Protein AF-K9X4C0-F1 (afdb_monomer_lite)

Sequence (116 aa):
MLMDLFEAIETQNLDRIAELLSRKADPNSLRSESPGWTPLHEAIEQLEDGGAIETLVLLLRHGAAVDTWDANHDSTPLLMALFREQKEAVRLLLALASGYLLKNSLNLVSDIIFIM

Foldseek 3Di:
DPQALLNCLLVLPLVVNLVCLVVVRPQQDADPVWGQCGSLNSQLVCVVVVHDPVSLVSSLVSPHDQAGATPVSPDGSLRSCVVVVVVVSNVVSVVSVCVPVVPDDPPPVVVVVVPD

Radius of gyration: 14.17 Å; chains: 1; bounding box: 30×34×35 Å

Organism: NCBI:txid56107

pLDDT: mean 82.87, std 18.36, range [39.78, 97.62]

InterPro domains:
  IPR002110 Ankyrin repeat [PF12796] (5-95)
  IPR002110 Ankyrin 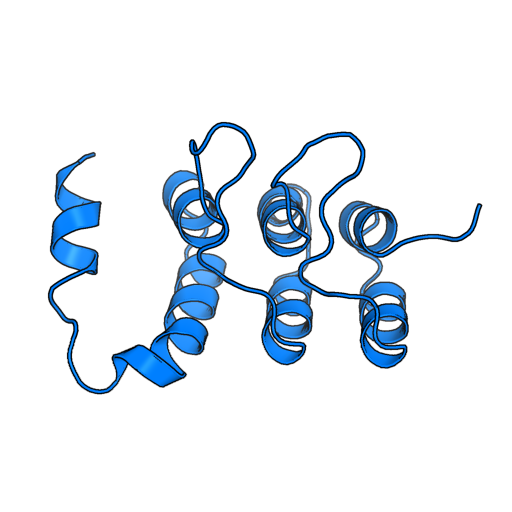repeat [PS50088] (35-71)
  IPR002110 Ankyrin repeat [SM00248] (35-68)
  IPR002110 Ankyrin repeat [SM00248] (73-108)
  IPR036770 Ankyrin repeat-containing domain superfamily [G3DSA:1.25.40.20] (2-108)
  IPR036770 Ankyrin repeat-containing domain superfamily [SSF48403] (5-96)

Structure (mmCIF, N/CA/C/O backbone):
data_AF-K9X4C0-F1
#
_entry.id   AF-K9X4C0-F1
#
loop_
_atom_site.group_PDB
_atom_site.id
_atom_site.type_symbol
_atom_site.label_atom_id
_atom_site.label_alt_id
_atom_site.label_comp_id
_atom_site.label_asym_id
_atom_site.label_entity_id
_atom_site.label_seq_id
_atom_site.pdbx_PDB_ins_code
_atom_site.Cartn_x
_atom_site.Cartn_y
_atom_site.Cartn_z
_atom_site.occupancy
_atom_site.B_iso_or_equiv
_atom_site.auth_seq_id
_atom_site.auth_comp_id
_atom_site.auth_asym_id
_atom_site.auth_atom_id
_atom_site.pdbx_PDB_model_num
ATOM 1 N N . MET A 1 1 ? 8.084 15.142 -15.754 1.00 51.06 1 MET A N 1
ATOM 2 C CA . MET A 1 1 ? 8.018 13.700 -15.446 1.00 51.06 1 MET A CA 1
ATOM 3 C C . MET A 1 1 ? 6.549 13.342 -15.316 1.00 51.06 1 MET A C 1
ATOM 5 O O . MET A 1 1 ? 5.801 14.185 -14.835 1.00 51.06 1 MET A O 1
ATOM 9 N N . LEU A 1 2 ? 6.104 12.198 -15.836 1.00 67.31 2 LEU A N 1
ATOM 10 C CA . LEU A 1 2 ? 4.749 11.709 -15.569 1.00 67.31 2 LEU A CA 1
ATOM 11 C C . LEU A 1 2 ? 4.770 11.069 -14.184 1.00 67.31 2 LEU A C 1
ATOM 13 O O . LEU A 1 2 ? 5.520 10.122 -13.991 1.00 67.31 2 LEU A O 1
ATOM 17 N N . MET A 1 3 ? 3.969 11.607 -13.270 1.00 79.81 3 MET A N 1
ATOM 18 C CA . MET A 1 3 ? 3.856 11.108 -11.905 1.00 79.81 3 MET A CA 1
ATOM 19 C C . MET A 1 3 ? 3.160 9.753 -11.897 1.00 79.81 3 MET A C 1
ATOM 21 O O . MET A 1 3 ? 2.010 9.652 -12.362 1.00 79.81 3 MET A O 1
ATOM 25 N N . ASP A 1 4 ? 3.887 8.740 -11.432 1.00 91.56 4 ASP A N 1
ATOM 26 C CA . ASP A 1 4 ? 3.417 7.364 -11.322 1.00 91.56 4 ASP A CA 1
ATOM 27 C C . ASP A 1 4 ? 2.705 7.108 -9.984 1.00 91.56 4 ASP A C 1
ATOM 29 O O . ASP A 1 4 ? 2.473 8.025 -9.191 1.00 91.56 4 ASP A O 1
ATOM 33 N N . LEU A 1 5 ? 2.263 5.866 -9.774 1.00 94.56 5 LEU A N 1
ATOM 34 C CA . LEU A 1 5 ? 1.494 5.504 -8.588 1.00 94.56 5 LEU A CA 1
ATOM 35 C C . LEU A 1 5 ? 2.330 5.595 -7.302 1.00 94.56 5 LEU A C 1
ATOM 37 O O . LEU A 1 5 ? 1.775 5.980 -6.278 1.00 94.56 5 LEU A O 1
ATOM 41 N N . PHE A 1 6 ? 3.633 5.301 -7.351 1.00 95.19 6 PHE A N 1
ATOM 42 C CA . PHE A 1 6 ? 4.512 5.409 -6.185 1.00 95.19 6 PHE A CA 1
ATOM 43 C C . PHE A 1 6 ? 4.753 6.873 -5.823 1.00 95.19 6 PHE A C 1
ATOM 45 O O . PHE A 1 6 ? 4.509 7.250 -4.681 1.00 95.19 6 PHE A O 1
ATOM 52 N N . GLU A 1 7 ? 5.096 7.722 -6.798 1.00 94.56 7 GLU A N 1
ATOM 53 C CA . GLU A 1 7 ? 5.270 9.164 -6.562 1.00 94.56 7 GLU A CA 1
ATOM 54 C C . GLU A 1 7 ? 3.970 9.794 -6.025 1.00 94.56 7 GLU A C 1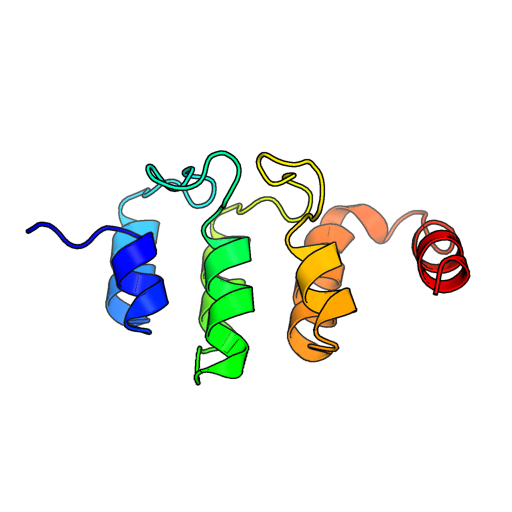
ATOM 56 O O . GLU A 1 7 ? 3.996 10.679 -5.168 1.00 94.56 7 GLU A O 1
ATOM 61 N N . ALA A 1 8 ? 2.802 9.312 -6.468 1.00 96.06 8 ALA A N 1
ATOM 62 C CA . ALA A 1 8 ? 1.512 9.755 -5.939 1.00 96.06 8 ALA A CA 1
ATOM 63 C C . ALA A 1 8 ? 1.252 9.363 -4.485 1.00 96.06 8 ALA A C 1
ATOM 65 O O . ALA A 1 8 ? 0.638 10.148 -3.761 1.00 96.06 8 ALA A O 1
ATOM 66 N N . ILE A 1 9 ? 1.733 8.199 -4.054 1.00 96.62 9 ILE A N 1
ATOM 67 C CA . ILE A 1 9 ? 1.635 7.749 -2.664 1.00 96.62 9 ILE A CA 1
ATOM 68 C C . ILE A 1 9 ? 2.632 8.510 -1.783 1.00 96.62 9 ILE A C 1
ATOM 70 O O . ILE A 1 9 ? 2.221 9.054 -0.762 1.00 96.62 9 ILE A O 1
ATOM 74 N N . GLU A 1 10 ? 3.891 8.634 -2.212 1.00 94.50 10 GLU A N 1
ATOM 75 C CA . GLU A 1 10 ? 4.952 9.370 -1.500 1.00 94.50 10 GLU A CA 1
ATOM 76 C C . GLU A 1 10 ? 4.582 10.844 -1.271 1.00 94.50 10 GLU A C 1
ATOM 78 O O . GLU A 1 10 ? 4.833 11.415 -0.214 1.00 94.50 10 GLU A O 1
ATOM 83 N N . THR A 1 11 ? 3.929 11.472 -2.251 1.00 94.69 11 THR A N 1
ATOM 84 C CA . THR A 1 11 ? 3.457 12.866 -2.150 1.00 94.69 11 THR A CA 1
ATOM 85 C C . THR A 1 11 ? 2.061 12.999 -1.535 1.00 94.69 11 THR A C 1
ATOM 87 O O . THR A 1 11 ? 1.519 14.105 -1.489 1.00 94.69 11 THR A O 1
ATOM 90 N N . GLN A 1 12 ? 1.466 11.891 -1.075 1.00 94.94 12 GLN A N 1
ATOM 91 C CA . GLN A 1 12 ? 0.161 11.831 -0.403 1.00 94.94 12 GLN A CA 1
ATOM 92 C C . GLN A 1 12 ? -0.986 12.436 -1.233 1.00 94.94 12 GLN A C 1
ATOM 94 O O . GLN A 1 12 ? -1.978 12.951 -0.710 1.00 94.94 12 GLN A O 1
ATOM 99 N N . ASN A 1 13 ? -0.870 12.376 -2.559 1.00 95.69 13 ASN A N 1
ATOM 100 C CA . ASN A 1 13 ? -1.816 12.994 -3.475 1.00 95.69 13 ASN A CA 1
ATOM 101 C C . ASN A 1 13 ? -2.990 12.049 -3.765 1.00 95.69 13 ASN A C 1
ATOM 103 O O . ASN A 1 13 ? -3.023 11.365 -4.790 1.00 95.69 13 ASN A O 1
ATOM 107 N N . LEU A 1 14 ? -3.969 12.022 -2.857 1.00 95.94 14 LEU A N 1
ATOM 108 C CA . LEU A 1 14 ? -5.112 11.105 -2.921 1.00 95.94 14 LEU A CA 1
ATOM 109 C C . LEU A 1 14 ? -5.907 11.211 -4.233 1.00 95.94 14 LEU A C 1
ATOM 111 O O . LEU A 1 14 ? -6.296 10.188 -4.801 1.00 95.94 14 LEU A O 1
ATOM 115 N N . ASP A 1 15 ? -6.093 12.427 -4.753 1.00 96.25 15 ASP A N 1
ATOM 116 C CA . ASP A 1 15 ? -6.785 12.660 -6.026 1.00 96.25 15 ASP A CA 1
ATOM 117 C C . ASP A 1 15 ? -6.023 12.026 -7.192 1.00 96.25 15 ASP A C 1
ATOM 119 O O . ASP A 1 15 ? -6.614 11.372 -8.056 1.00 96.25 15 ASP A O 1
ATOM 123 N N . ARG A 1 16 ? -4.692 12.163 -7.200 1.00 96.75 16 ARG A N 1
ATOM 124 C CA . ARG A 1 16 ? -3.843 11.563 -8.229 1.00 96.75 16 ARG A CA 1
ATOM 125 C C . ARG A 1 16 ? -3.798 10.042 -8.120 1.00 96.75 16 ARG A C 1
ATOM 127 O O . ARG A 1 16 ? -3.851 9.375 -9.152 1.00 96.75 16 ARG A O 1
ATOM 134 N N . ILE A 1 17 ? -3.750 9.495 -6.905 1.00 97.62 17 ILE A N 1
ATOM 135 C CA . ILE A 1 17 ? -3.835 8.048 -6.657 1.00 97.62 17 ILE A CA 1
ATOM 136 C C . ILE A 1 17 ? -5.153 7.508 -7.228 1.00 97.62 17 ILE A C 1
ATOM 138 O O . ILE A 1 17 ? -5.145 6.572 -8.030 1.00 97.62 17 ILE A O 1
ATOM 142 N N . ALA A 1 18 ? -6.282 8.136 -6.885 1.00 97.31 18 ALA A N 1
ATOM 143 C CA . ALA A 1 18 ? -7.597 7.749 -7.386 1.00 97.31 18 ALA A CA 1
ATOM 144 C C . ALA A 1 18 ? -7.683 7.851 -8.919 1.00 97.31 18 ALA A C 1
ATOM 146 O O . ALA A 1 18 ? -8.192 6.939 -9.577 1.00 97.31 18 ALA A O 1
ATOM 147 N N . GLU A 1 19 ? -7.145 8.923 -9.507 1.00 97.44 19 GLU A N 1
ATOM 148 C CA . GLU A 1 19 ? -7.101 9.097 -10.958 1.00 97.44 19 GLU A CA 1
ATOM 149 C C . GLU A 1 19 ? -6.308 7.969 -11.635 1.00 97.44 19 GLU A C 1
ATOM 151 O O . GLU A 1 19 ? -6.804 7.344 -12.576 1.00 97.44 19 GLU A O 1
ATOM 156 N N . LEU A 1 20 ? -5.095 7.679 -11.160 1.00 97.31 20 LEU A N 1
ATOM 157 C CA . LEU A 1 20 ? -4.228 6.646 -11.729 1.00 97.31 20 LEU A CA 1
ATOM 158 C C . LEU A 1 20 ? -4.881 5.262 -11.652 1.00 97.31 20 LEU A C 1
ATOM 160 O O . LEU A 1 20 ? -4.956 4.558 -12.662 1.00 97.31 20 LEU A O 1
ATOM 164 N N . LEU A 1 21 ? -5.433 4.902 -10.494 1.00 97.12 21 LEU A N 1
ATOM 165 C CA . LEU A 1 21 ? -6.144 3.637 -10.302 1.00 97.12 21 LEU A CA 1
ATOM 166 C C . LEU A 1 21 ? -7.398 3.539 -11.188 1.00 97.12 21 LEU A C 1
ATOM 168 O O . LEU A 1 21 ? -7.664 2.488 -11.776 1.00 97.12 21 LEU A O 1
ATOM 172 N N . SER A 1 22 ? -8.134 4.641 -11.380 1.00 96.38 22 SER A N 1
ATOM 173 C CA . SER A 1 22 ? -9.282 4.688 -12.304 1.00 96.38 22 SER A CA 1
ATOM 174 C C . SER A 1 22 ? -8.879 4.461 -13.768 1.00 96.38 22 SER A C 1
ATOM 176 O O . SER A 1 22 ? -9.633 3.875 -14.547 1.00 96.38 22 SER A O 1
ATOM 178 N N . ARG A 1 23 ? -7.651 4.853 -14.132 1.00 96.06 23 ARG A N 1
ATOM 179 C CA . ARG A 1 23 ? -7.037 4.618 -15.447 1.00 96.06 23 ARG A CA 1
ATOM 180 C C . ARG A 1 23 ? -6.378 3.238 -15.560 1.00 96.06 23 ARG A C 1
ATOM 182 O O . ARG A 1 23 ? -5.660 2.999 -16.529 1.00 96.06 23 ARG A O 1
ATOM 189 N N . LYS A 1 24 ? -6.664 2.323 -14.626 1.00 94.44 24 LYS A N 1
ATOM 190 C CA . LYS A 1 24 ? -6.120 0.957 -14.565 1.00 94.44 24 LYS A CA 1
ATOM 191 C C . LYS A 1 24 ? -4.605 0.904 -14.350 1.00 94.44 24 LYS A C 1
ATOM 193 O O . LYS A 1 24 ? -3.962 -0.021 -14.843 1.00 94.44 24 LYS A O 1
ATOM 198 N N . ALA A 1 25 ? -4.036 1.873 -13.628 1.00 96.00 25 ALA A N 1
ATOM 199 C CA . ALA A 1 25 ? -2.724 1.656 -13.026 1.00 96.00 25 ALA A CA 1
ATOM 200 C C . ALA A 1 25 ? -2.776 0.371 -12.186 1.00 96.00 25 ALA A C 1
ATOM 202 O O . ALA A 1 25 ? -3.761 0.138 -11.482 1.00 96.00 25 ALA A O 1
ATOM 203 N N . ASP A 1 26 ? -1.753 -0.470 -12.313 1.00 95.75 26 ASP A N 1
ATOM 204 C CA . ASP A 1 26 ? -1.689 -1.741 -11.600 1.00 95.75 26 ASP A CA 1
ATOM 205 C C . ASP A 1 26 ? -1.423 -1.482 -10.107 1.00 95.75 26 ASP A C 1
ATOM 207 O O . ASP A 1 26 ? -0.344 -0.993 -9.767 1.00 95.75 26 ASP A O 1
ATOM 211 N N . PRO A 1 27 ? -2.362 -1.797 -9.195 1.00 95.56 27 PRO A N 1
ATOM 212 C CA . PRO A 1 27 ? -2.158 -1.598 -7.762 1.00 95.56 27 PRO A CA 1
ATOM 213 C C . PRO A 1 27 ? -1.155 -2.592 -7.155 1.00 95.56 27 PRO A C 1
ATOM 215 O O . PRO A 1 27 ? -0.847 -2.487 -5.971 1.00 95.56 27 PRO A O 1
ATOM 218 N N . ASN A 1 28 ? -0.656 -3.547 -7.945 1.00 94.12 28 ASN A N 1
ATOM 219 C CA . ASN A 1 28 ? 0.384 -4.505 -7.578 1.00 94.12 28 ASN A CA 1
ATOM 220 C C . ASN A 1 28 ? 1.711 -4.244 -8.310 1.00 94.12 28 ASN A C 1
ATOM 222 O O . ASN A 1 28 ? 2.600 -5.095 -8.280 1.00 94.12 28 ASN A O 1
ATOM 226 N N . SER A 1 29 ? 1.862 -3.085 -8.966 1.00 93.88 29 SER A N 1
ATOM 227 C CA . SER A 1 29 ? 3.092 -2.730 -9.677 1.00 93.88 29 SER A CA 1
ATOM 228 C C . SER A 1 29 ? 4.304 -2.769 -8.749 1.00 93.88 29 SER A C 1
ATOM 230 O O . SER A 1 29 ? 4.251 -2.229 -7.650 1.00 93.88 29 SER A O 1
ATOM 232 N N . LEU A 1 30 ? 5.419 -3.338 -9.195 1.00 91.31 30 LEU A N 1
ATOM 233 C CA . LEU A 1 30 ? 6.632 -3.382 -8.381 1.00 91.31 30 LEU A CA 1
ATOM 234 C C . LEU A 1 30 ? 7.429 -2.085 -8.520 1.00 91.31 30 LEU A C 1
ATOM 236 O O . LEU A 1 30 ? 7.560 -1.554 -9.626 1.00 91.31 30 LEU A O 1
ATOM 240 N N . ARG A 1 31 ? 7.985 -1.590 -7.412 1.00 88.19 31 ARG A N 1
ATOM 241 C CA . ARG A 1 31 ? 8.858 -0.412 -7.427 1.00 88.19 31 ARG A CA 1
ATOM 242 C C . ARG A 1 31 ? 10.144 -0.740 -8.185 1.00 88.19 31 ARG A C 1
ATOM 244 O O . ARG A 1 31 ? 10.823 -1.714 -7.872 1.00 88.19 31 ARG A O 1
ATOM 251 N N . SER A 1 32 ? 10.501 0.087 -9.166 1.00 82.00 32 SER A N 1
ATOM 252 C CA . SER A 1 32 ? 11.664 -0.160 -10.034 1.00 82.00 32 SER A CA 1
ATOM 253 C C . SER A 1 32 ? 12.982 -0.286 -9.261 1.00 82.00 32 SER A C 1
ATOM 255 O O . SER A 1 32 ? 13.821 -1.107 -9.612 1.00 82.00 32 SER A O 1
ATOM 257 N N . GLU A 1 33 ? 13.139 0.505 -8.197 1.00 82.94 33 GLU A N 1
ATOM 258 C CA . GLU A 1 33 ? 14.356 0.561 -7.372 1.00 82.94 33 GLU A CA 1
ATOM 259 C C . GLU A 1 33 ? 14.353 -0.447 -6.209 1.00 82.94 33 GLU A C 1
ATOM 261 O O . GLU A 1 33 ? 15.373 -0.638 -5.551 1.00 82.94 33 GLU A O 1
ATOM 266 N N . SER A 1 34 ? 13.213 -1.089 -5.928 1.00 83.50 34 SER A N 1
ATOM 267 C CA . SER A 1 34 ? 13.064 -2.048 -4.828 1.00 83.50 34 SER A CA 1
ATOM 268 C C . SER A 1 34 ? 12.153 -3.196 -5.270 1.00 83.50 34 SER A C 1
ATOM 270 O O . SER A 1 34 ? 10.924 -3.082 -5.180 1.00 83.50 34 SER A O 1
ATOM 272 N N . PRO A 1 35 ? 12.725 -4.294 -5.804 1.00 80.25 35 PRO A N 1
ATOM 273 C CA . PRO A 1 35 ? 11.930 -5.417 -6.282 1.00 80.25 35 PRO A CA 1
ATOM 274 C C . PRO A 1 35 ? 11.020 -5.959 -5.168 1.00 80.25 35 PRO A C 1
ATOM 276 O O . PRO A 1 35 ? 11.364 -5.931 -3.991 1.00 80.25 35 PRO A O 1
ATOM 279 N N . GLY A 1 36 ? 9.818 -6.412 -5.518 1.00 87.31 36 GLY A N 1
ATOM 280 C CA . GLY A 1 36 ? 8.838 -6.904 -4.539 1.00 87.31 36 GLY A CA 1
ATOM 281 C C . GLY A 1 36 ? 8.148 -5.819 -3.695 1.00 87.31 36 GLY A C 1
ATOM 282 O O . GLY A 1 36 ? 7.103 -6.094 -3.112 1.00 87.31 36 GLY A O 1
ATOM 283 N N . TRP A 1 37 ? 8.645 -4.576 -3.670 1.00 93.25 37 TRP A N 1
ATOM 284 C CA . TRP A 1 37 ? 7.948 -3.476 -3.002 1.00 93.25 37 TRP A CA 1
ATOM 285 C C . TRP A 1 37 ? 6.710 -3.073 -3.801 1.00 93.25 37 TRP A C 1
ATOM 287 O O . TRP A 1 37 ? 6.790 -2.803 -5.002 1.00 93.25 37 TRP A O 1
ATOM 297 N N . THR A 1 38 ? 5.560 -3.030 -3.134 1.00 95.06 38 THR A N 1
ATOM 298 C CA . THR A 1 38 ? 4.252 -2.791 -3.762 1.00 95.06 38 THR A CA 1
ATOM 299 C C . THR A 1 38 ? 3.683 -1.443 -3.323 1.00 95.06 38 THR A C 1
ATOM 301 O O . THR A 1 38 ? 4.121 -0.896 -2.309 1.00 95.06 38 THR A O 1
ATOM 304 N N . PRO A 1 39 ? 2.657 -0.914 -4.009 1.00 96.38 39 PRO A N 1
ATOM 305 C CA . PRO A 1 39 ? 1.966 0.294 -3.583 1.00 96.38 39 PRO A CA 1
ATOM 306 C C . PRO A 1 39 ? 1.380 0.178 -2.171 1.00 96.38 39 PRO A C 1
ATOM 308 O O . PRO A 1 39 ? 1.304 1.176 -1.467 1.00 96.38 39 PRO A O 1
ATOM 311 N N . LEU A 1 40 ? 0.988 -1.026 -1.726 1.00 95.75 40 LEU A N 1
ATOM 312 C CA . LEU A 1 40 ? 0.541 -1.229 -0.345 1.00 95.75 40 LEU A CA 1
ATOM 313 C C . LEU A 1 40 ? 1.683 -1.147 0.670 1.00 95.75 40 LEU A C 1
ATOM 315 O O . LEU A 1 40 ? 1.456 -0.589 1.738 1.00 95.75 40 LEU A O 1
ATOM 319 N N . HIS A 1 41 ? 2.880 -1.653 0.354 1.00 95.12 41 HIS A N 1
ATOM 320 C CA . HIS A 1 41 ? 4.051 -1.433 1.210 1.00 95.12 41 HIS A CA 1
ATOM 321 C C . HIS A 1 41 ? 4.335 0.064 1.346 1.00 95.12 41 HIS A C 1
ATOM 323 O O . HIS A 1 41 ? 4.428 0.571 2.459 1.00 95.12 41 HIS A O 1
ATOM 329 N N . GLU A 1 42 ? 4.362 0.782 0.220 1.00 95.94 42 GLU A N 1
ATOM 330 C CA . GLU A 1 42 ? 4.584 2.228 0.221 1.00 95.94 42 GLU A CA 1
ATOM 331 C C . GLU A 1 42 ? 3.506 2.966 1.022 1.00 95.94 42 GLU A C 1
ATOM 333 O O . GLU A 1 42 ? 3.812 3.792 1.869 1.00 95.94 42 GLU A O 1
ATOM 338 N N . ALA A 1 43 ? 2.230 2.638 0.825 1.00 96.81 43 ALA A N 1
ATOM 339 C CA . ALA A 1 43 ? 1.148 3.306 1.538 1.00 96.81 43 ALA A CA 1
ATOM 340 C C . ALA A 1 43 ? 1.223 3.107 3.059 1.00 96.81 43 ALA A C 1
ATOM 342 O O . ALA A 1 43 ? 0.881 4.028 3.791 1.00 96.81 43 ALA A O 1
ATOM 343 N N . ILE A 1 44 ? 1.661 1.931 3.523 1.00 96.38 44 ILE A N 1
ATOM 344 C CA . ILE A 1 44 ? 1.861 1.606 4.945 1.00 96.38 44 ILE A CA 1
ATOM 345 C C . ILE A 1 44 ? 3.079 2.339 5.511 1.00 96.38 44 ILE A C 1
ATOM 347 O O . ILE A 1 44 ? 3.004 2.862 6.623 1.00 96.38 44 ILE A O 1
ATOM 351 N N . GLU A 1 45 ? 4.169 2.417 4.743 1.00 94.88 45 GLU A N 1
ATOM 352 C CA . GLU A 1 45 ? 5.350 3.218 5.082 1.00 94.88 45 GLU A CA 1
ATOM 353 C C . GLU A 1 45 ? 4.949 4.681 5.323 1.00 94.88 45 GLU A C 1
ATOM 355 O O . GLU A 1 45 ? 5.219 5.242 6.382 1.00 94.88 45 GLU A O 1
ATOM 360 N N . GLN A 1 46 ? 4.188 5.261 4.391 1.00 96.06 46 GLN A N 1
ATOM 361 C CA . GLN A 1 46 ? 3.786 6.666 4.441 1.00 96.06 46 GLN A CA 1
ATOM 362 C C . GLN A 1 46 ? 2.810 7.002 5.583 1.00 96.06 46 GLN A C 1
ATOM 364 O O . GLN A 1 46 ? 2.642 8.181 5.891 1.00 96.06 46 GLN A O 1
ATOM 369 N N . LEU A 1 47 ? 2.160 6.027 6.239 1.00 95.75 47 LEU A N 1
ATOM 370 C CA . LEU A 1 47 ? 1.241 6.307 7.359 1.00 95.75 47 LEU A CA 1
ATOM 371 C C . LEU A 1 47 ? 1.943 6.968 8.556 1.00 95.75 47 LEU A C 1
ATOM 373 O O . LEU A 1 47 ? 1.300 7.705 9.305 1.00 95.75 47 LEU A O 1
ATOM 377 N N . GLU A 1 48 ? 3.244 6.737 8.733 1.00 92.38 48 GLU A N 1
ATOM 378 C CA . GLU A 1 48 ? 4.038 7.382 9.789 1.00 92.38 48 GLU A CA 1
ATOM 379 C C . GLU A 1 48 ? 4.349 8.854 9.475 1.00 92.38 48 GLU A C 1
ATOM 381 O O . GLU A 1 48 ? 4.490 9.660 10.395 1.00 92.38 48 GLU A O 1
ATOM 386 N N . ASP A 1 49 ? 4.338 9.224 8.192 1.00 93.06 49 ASP A N 1
ATOM 387 C CA . ASP A 1 49 ? 4.686 10.555 7.685 1.00 93.06 49 ASP A CA 1
ATOM 388 C C . ASP A 1 49 ? 3.456 11.391 7.273 1.00 93.06 49 ASP A C 1
ATOM 390 O O . ASP A 1 49 ? 3.550 12.350 6.504 1.00 93.06 49 ASP A O 1
ATOM 394 N N . GLY A 1 50 ? 2.273 11.058 7.802 1.00 89.06 50 GLY A N 1
ATOM 395 C CA . GLY A 1 50 ? 1.019 11.779 7.533 1.00 89.06 50 GLY A CA 1
ATOM 396 C C . GLY A 1 50 ? 0.199 11.225 6.366 1.00 89.06 50 GLY A C 1
ATOM 397 O O . GLY A 1 50 ? -0.816 11.818 5.995 1.00 89.06 50 GLY A O 1
ATOM 398 N N . GLY A 1 51 ? 0.597 10.075 5.820 1.00 93.12 51 GLY A N 1
ATOM 399 C CA . GLY A 1 51 ? -0.159 9.337 4.822 1.00 93.12 51 GLY A CA 1
ATOM 400 C C . GLY A 1 51 ? -1.582 9.014 5.279 1.00 93.12 51 GLY A C 1
ATOM 401 O O . GLY A 1 51 ? -1.869 8.780 6.454 1.00 93.12 51 GLY A O 1
ATOM 402 N N . ALA A 1 52 ? -2.497 9.004 4.314 1.00 93.94 52 ALA A N 1
ATOM 403 C CA . ALA A 1 52 ? -3.917 8.804 4.551 1.00 93.94 52 ALA A CA 1
ATOM 404 C C . ALA A 1 52 ? -4.283 7.312 4.543 1.00 93.94 52 ALA A C 1
ATOM 406 O O . ALA A 1 52 ? -3.924 6.576 3.619 1.00 93.94 52 ALA A O 1
ATOM 407 N N . ILE A 1 53 ? -5.083 6.872 5.519 1.00 95.00 53 ILE A N 1
ATOM 408 C CA . ILE A 1 53 ? -5.602 5.496 5.562 1.00 95.00 53 ILE A CA 1
ATOM 409 C C . ILE A 1 53 ? -6.472 5.183 4.329 1.00 95.00 53 ILE A C 1
ATOM 411 O O . ILE A 1 53 ? -6.553 4.046 3.861 1.00 95.00 53 ILE A O 1
ATOM 415 N N . GLU A 1 54 ? -7.073 6.218 3.745 1.00 95.94 54 GLU A N 1
ATOM 416 C CA . GLU A 1 54 ? -7.840 6.192 2.506 1.00 95.94 54 GLU A CA 1
ATOM 417 C C . GLU A 1 54 ? -7.018 5.679 1.318 1.00 95.94 54 GLU A C 1
ATOM 419 O O . GLU A 1 54 ? -7.580 5.035 0.430 1.00 95.94 54 GLU A O 1
ATOM 424 N N . THR A 1 55 ? -5.696 5.882 1.316 1.00 97.38 55 THR A N 1
ATOM 425 C CA . THR A 1 55 ? -4.806 5.326 0.290 1.00 97.38 55 THR A CA 1
ATOM 426 C C . THR A 1 55 ? -4.849 3.799 0.299 1.00 97.38 55 THR A C 1
ATOM 428 O O . THR A 1 55 ? -4.999 3.186 -0.760 1.00 97.38 55 THR A O 1
ATOM 431 N N . LEU A 1 56 ? -4.817 3.168 1.482 1.00 95.62 56 LEU A N 1
ATOM 432 C CA . LEU A 1 56 ? -4.938 1.711 1.606 1.00 95.62 56 LEU A CA 1
ATOM 433 C C . LEU A 1 56 ? -6.305 1.249 1.091 1.00 95.62 56 LEU A C 1
ATOM 435 O O . LEU A 1 56 ? -6.392 0.279 0.341 1.00 95.62 56 LEU A O 1
ATOM 439 N N . VAL A 1 57 ? -7.376 1.966 1.442 1.00 94.31 57 VAL A N 1
ATOM 440 C CA . VAL A 1 57 ? -8.737 1.648 0.982 1.00 94.31 57 VAL A CA 1
ATOM 441 C C . VAL A 1 57 ? -8.841 1.706 -0.545 1.00 94.31 57 VAL A C 1
ATOM 443 O O . VAL A 1 57 ? -9.442 0.812 -1.146 1.00 94.31 57 VAL A O 1
ATOM 446 N N . LEU A 1 58 ? -8.261 2.726 -1.185 1.00 95.44 58 LEU A N 1
ATOM 447 C CA . LEU A 1 58 ? -8.244 2.857 -2.645 1.00 95.44 58 LEU A CA 1
ATOM 448 C C . LEU A 1 58 ? -7.486 1.704 -3.304 1.00 95.44 58 LEU A C 1
ATOM 450 O O . LEU A 1 58 ? -8.027 1.053 -4.198 1.00 95.44 58 LEU A O 1
ATOM 454 N N . LEU A 1 59 ? -6.272 1.411 -2.839 1.00 96.06 59 LEU A N 1
ATOM 455 C CA . LEU A 1 59 ? -5.455 0.323 -3.377 1.00 96.06 59 LEU A CA 1
ATOM 456 C C . LEU A 1 59 ? -6.167 -1.031 -3.249 1.00 96.06 59 LEU A C 1
ATOM 458 O O . LEU A 1 59 ? -6.292 -1.768 -4.229 1.00 96.06 59 LEU A O 1
ATOM 462 N N . LEU A 1 60 ? -6.721 -1.331 -2.072 1.00 92.75 60 LEU A N 1
ATOM 463 C CA . LEU A 1 60 ? -7.430 -2.588 -1.821 1.00 92.75 60 LEU A CA 1
ATOM 464 C C . LEU A 1 60 ? -8.702 -2.714 -2.669 1.00 92.75 60 LEU A C 1
ATOM 466 O O . LEU A 1 60 ? -8.974 -3.781 -3.218 1.00 92.75 60 LEU A O 1
ATOM 470 N N . ARG A 1 61 ? -9.461 -1.625 -2.856 1.00 91.31 61 ARG A N 1
ATOM 471 C CA . ARG A 1 61 ? -10.631 -1.608 -3.754 1.00 91.31 61 ARG A CA 1
ATOM 472 C C . ARG A 1 61 ? -10.284 -1.910 -5.208 1.00 91.31 61 ARG A C 1
ATOM 474 O O . ARG A 1 61 ? -11.136 -2.422 -5.931 1.00 91.31 61 ARG A O 1
ATOM 481 N N . HIS A 1 62 ? -9.064 -1.593 -5.626 1.00 94.00 62 HIS A N 1
ATOM 482 C CA . HIS A 1 62 ? -8.570 -1.872 -6.9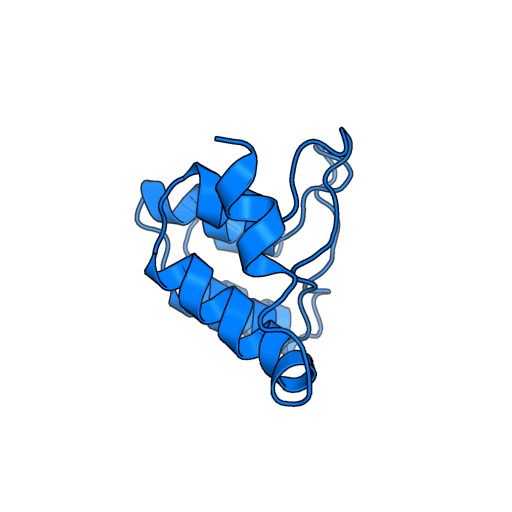70 1.00 94.00 62 HIS A CA 1
ATOM 483 C C . HIS A 1 62 ? -7.873 -3.237 -7.095 1.00 94.00 62 HIS A C 1
ATOM 485 O O . HIS A 1 62 ? -7.467 -3.597 -8.197 1.00 94.00 62 HIS A O 1
ATOM 491 N N . GLY A 1 63 ? -7.811 -4.035 -6.022 1.00 90.94 63 GLY A N 1
ATOM 492 C CA . GLY A 1 63 ? -7.280 -5.401 -6.056 1.00 90.94 63 GLY A CA 1
ATOM 493 C C . GLY A 1 63 ? -5.807 -5.517 -5.670 1.00 90.94 63 GLY A C 1
ATOM 494 O O . GLY A 1 63 ? -5.127 -6.427 -6.145 1.00 90.94 63 GLY A O 1
ATOM 495 N N . ALA A 1 64 ? -5.302 -4.605 -4.836 1.00 93.19 64 ALA A N 1
ATOM 496 C CA . ALA A 1 64 ? -3.979 -4.757 -4.243 1.00 93.19 64 ALA A CA 1
ATOM 497 C C . ALA A 1 64 ? -3.903 -6.013 -3.351 1.00 93.19 64 ALA A C 1
ATOM 499 O O . ALA A 1 64 ? -4.780 -6.245 -2.514 1.00 93.19 64 ALA A O 1
ATOM 500 N N . ALA A 1 65 ? -2.850 -6.807 -3.526 1.00 88.94 65 ALA A N 1
ATOM 501 C CA . ALA A 1 65 ? -2.585 -8.022 -2.768 1.00 88.94 65 ALA A CA 1
ATOM 502 C C . ALA A 1 65 ? -1.936 -7.698 -1.414 1.00 88.94 65 ALA A C 1
ATOM 504 O O . ALA A 1 65 ? -0.979 -6.928 -1.327 1.00 88.94 65 ALA A O 1
ATOM 505 N N . VAL A 1 66 ? -2.469 -8.297 -0.347 1.00 86.88 66 VAL A N 1
ATOM 506 C CA . VAL A 1 66 ? -2.045 -8.049 1.045 1.00 86.88 66 VAL A CA 1
ATOM 507 C C . VAL A 1 66 ? -0.902 -8.956 1.509 1.00 86.88 66 VAL A C 1
ATOM 509 O O . VAL A 1 66 ? -0.355 -8.743 2.588 1.00 86.88 66 VAL A O 1
ATOM 512 N N . ASP A 1 67 ? -0.577 -9.974 0.714 1.00 84.19 67 ASP A N 1
ATOM 513 C CA . ASP A 1 67 ? 0.328 -11.085 1.017 1.00 84.19 67 ASP A CA 1
ATOM 514 C C . ASP A 1 67 ? 1.537 -11.158 0.067 1.00 84.19 67 ASP A C 1
ATOM 516 O O . ASP A 1 67 ? 2.306 -12.117 0.115 1.00 84.19 67 ASP A O 1
ATOM 520 N N . THR A 1 68 ? 1.732 -10.147 -0.785 1.00 86.38 68 THR A N 1
ATOM 521 C CA . THR A 1 68 ? 2.919 -10.052 -1.644 1.00 86.38 68 THR A CA 1
ATOM 522 C C . THR A 1 68 ? 4.162 -9.835 -0.795 1.00 86.38 68 THR A C 1
ATOM 524 O O . THR A 1 68 ? 4.225 -8.867 -0.045 1.00 86.38 68 THR A O 1
ATOM 527 N N . TRP A 1 69 ? 5.155 -10.704 -0.942 1.00 84.56 69 TRP A N 1
ATOM 528 C CA . TRP A 1 69 ? 6.451 -10.559 -0.284 1.00 84.56 69 TRP A CA 1
ATOM 529 C C . TRP A 1 69 ? 7.319 -9.506 -0.979 1.00 84.56 69 TRP A C 1
ATOM 531 O O . TRP A 1 69 ? 7.326 -9.418 -2.211 1.00 84.56 69 TRP A O 1
ATOM 541 N N . ASP A 1 70 ? 8.073 -8.740 -0.193 1.00 81.56 70 ASP A N 1
ATOM 542 C CA . ASP A 1 70 ? 9.169 -7.920 -0.709 1.00 81.56 70 ASP A CA 1
ATOM 543 C C . ASP A 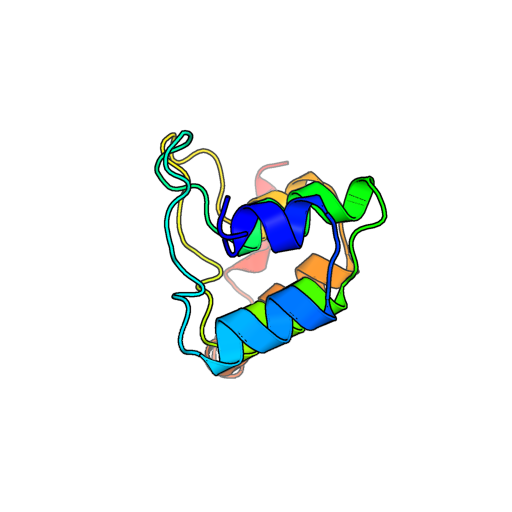1 70 ? 10.323 -8.774 -1.288 1.00 81.56 70 ASP A 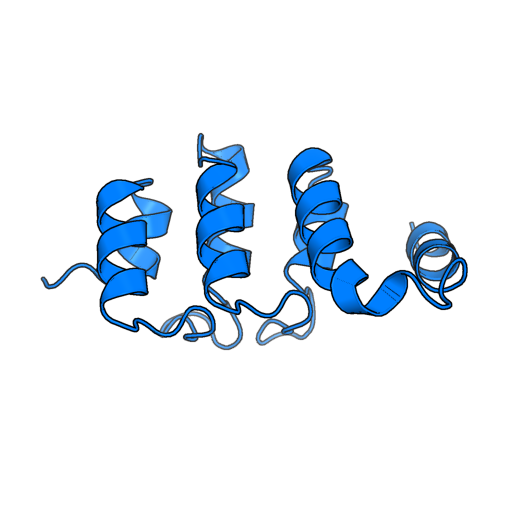C 1
ATOM 545 O O . ASP A 1 70 ? 10.328 -10.004 -1.193 1.00 81.56 70 ASP A O 1
ATOM 549 N N . ALA A 1 71 ? 11.315 -8.133 -1.924 1.00 78.44 71 ALA A N 1
ATOM 550 C CA . ALA A 1 71 ? 12.465 -8.826 -2.526 1.00 78.44 71 ALA A CA 1
ATOM 551 C C . ALA A 1 71 ? 13.203 -9.756 -1.560 1.00 78.44 71 ALA A C 1
ATOM 553 O O . ALA A 1 71 ? 13.695 -10.812 -1.970 1.00 78.44 71 ALA A O 1
ATOM 554 N N . ASN A 1 72 ? 13.319 -9.345 -0.302 1.00 77.81 72 ASN A N 1
ATOM 555 C CA . ASN A 1 72 ? 14.081 -10.079 0.692 1.00 77.81 72 ASN A CA 1
ATOM 556 C C . ASN A 1 72 ? 13.254 -11.200 1.333 1.00 77.81 72 ASN A C 1
ATOM 558 O O . ASN A 1 72 ? 13.818 -12.034 2.036 1.00 77.81 72 ASN A O 1
ATOM 562 N N . HIS A 1 73 ? 11.951 -11.264 1.037 1.00 73.25 73 HIS A N 1
ATOM 563 C CA . HIS A 1 73 ? 10.974 -12.068 1.765 1.00 73.25 73 HIS A CA 1
ATOM 564 C C . HIS A 1 73 ? 10.962 -11.744 3.267 1.00 73.25 73 HIS A C 1
ATOM 566 O O . HIS A 1 73 ? 10.663 -12.610 4.090 1.00 73.25 73 HIS A O 1
ATOM 572 N N . ASP A 1 74 ? 11.277 -10.497 3.616 1.00 75.75 74 ASP A N 1
ATOM 573 C CA . ASP A 1 74 ? 11.313 -10.028 4.999 1.00 75.75 74 ASP A CA 1
ATOM 574 C C . ASP A 1 74 ? 9.900 -9.655 5.471 1.00 75.75 74 ASP A C 1
ATOM 576 O O . ASP A 1 74 ? 9.546 -9.871 6.633 1.00 75.75 74 ASP A O 1
ATOM 580 N N . SER A 1 75 ? 9.067 -9.117 4.572 1.00 82.06 75 SER A N 1
ATOM 581 C CA . SER A 1 75 ? 7.734 -8.633 4.922 1.00 82.06 75 SER A CA 1
ATOM 582 C C . SER A 1 75 ? 6.717 -8.743 3.782 1.00 82.06 75 SER A C 1
ATOM 584 O O . SER A 1 75 ? 7.052 -8.714 2.600 1.00 82.06 75 SER A O 1
ATOM 586 N N . THR A 1 76 ? 5.448 -8.859 4.172 1.00 89.94 76 THR A N 1
ATOM 587 C CA . THR A 1 76 ? 4.271 -8.577 3.334 1.00 89.94 76 THR A CA 1
ATOM 588 C C . THR A 1 76 ? 3.633 -7.276 3.826 1.00 89.94 76 THR A C 1
ATOM 590 O O . THR A 1 76 ? 3.894 -6.886 4.971 1.00 89.94 76 THR A O 1
ATOM 593 N N . PRO A 1 77 ? 2.723 -6.624 3.075 1.00 91.56 77 PRO A N 1
ATOM 594 C CA . PRO A 1 77 ? 2.040 -5.435 3.576 1.00 91.56 77 PRO A CA 1
ATOM 595 C C . PRO A 1 77 ? 1.376 -5.665 4.943 1.00 91.56 77 PRO A C 1
ATOM 597 O O . PRO A 1 77 ? 1.505 -4.844 5.849 1.00 91.56 77 PRO A O 1
ATOM 600 N N . LEU A 1 78 ? 0.727 -6.819 5.146 1.00 89.62 78 LEU A N 1
ATOM 601 C CA . LEU A 1 78 ? 0.124 -7.150 6.440 1.00 89.62 78 LEU A CA 1
ATOM 602 C C . LEU A 1 78 ? 1.163 -7.283 7.564 1.00 89.62 78 LEU A C 1
ATOM 604 O O . LEU A 1 78 ? 0.933 -6.766 8.659 1.00 89.62 78 LEU A O 1
ATOM 608 N N . LEU A 1 79 ? 2.290 -7.955 7.312 1.00 89.12 79 LEU A N 1
ATOM 609 C CA . LEU A 1 79 ? 3.356 -8.087 8.311 1.00 89.12 79 LEU A CA 1
ATOM 610 C C . LEU A 1 79 ? 3.954 -6.721 8.656 1.00 89.12 79 LEU A C 1
ATOM 612 O O . LEU A 1 79 ? 4.120 -6.420 9.834 1.00 89.12 79 LEU A O 1
ATOM 616 N N . MET A 1 80 ? 4.187 -5.858 7.668 1.00 92.12 80 MET A N 1
ATOM 617 C CA . MET A 1 80 ? 4.700 -4.507 7.896 1.00 92.12 80 MET A CA 1
ATOM 618 C C . MET A 1 80 ? 3.787 -3.687 8.812 1.00 92.12 80 MET A C 1
ATOM 620 O O . MET A 1 80 ? 4.263 -3.095 9.779 1.00 92.12 80 MET A O 1
ATOM 624 N N . ALA A 1 81 ? 2.473 -3.696 8.562 1.00 91.94 81 ALA A N 1
ATOM 625 C CA . ALA A 1 81 ? 1.513 -2.991 9.410 1.00 91.94 81 ALA A CA 1
ATOM 626 C C . ALA A 1 81 ? 1.475 -3.547 10.848 1.00 91.94 81 ALA A C 1
ATOM 628 O O . ALA A 1 81 ? 1.268 -2.782 11.793 1.00 91.94 81 ALA A O 1
ATOM 629 N N . LEU A 1 82 ? 1.682 -4.860 11.025 1.00 89.62 82 LEU A N 1
ATOM 630 C CA . LEU A 1 82 ? 1.793 -5.496 12.342 1.00 89.62 82 LEU A CA 1
ATOM 631 C C . LEU A 1 82 ? 3.066 -5.055 13.073 1.00 89.62 82 LEU A C 1
ATOM 633 O O . LEU A 1 82 ? 2.972 -4.606 14.213 1.00 89.62 82 LEU A O 1
ATOM 637 N N . PHE A 1 83 ? 4.227 -5.131 12.414 1.00 90.44 83 PHE A N 1
ATOM 638 C CA . PHE A 1 83 ? 5.518 -4.728 12.985 1.00 90.44 83 PHE A CA 1
ATOM 639 C C . PHE A 1 83 ? 5.561 -3.245 13.365 1.00 90.44 83 PHE A C 1
ATOM 641 O O . PHE A 1 83 ? 6.162 -2.893 14.374 1.00 90.44 83 PHE A O 1
ATOM 648 N N . ARG A 1 84 ? 4.896 -2.384 12.587 1.00 91.69 84 ARG A N 1
ATOM 649 C CA . ARG A 1 84 ? 4.789 -0.938 12.843 1.00 91.69 84 ARG A CA 1
ATOM 650 C C . ARG A 1 84 ? 3.658 -0.564 13.812 1.00 91.69 84 ARG A C 1
ATOM 652 O O . ARG A 1 84 ? 3.389 0.613 14.024 1.00 91.69 84 ARG A O 1
ATOM 659 N N . GLU A 1 85 ? 2.953 -1.548 14.376 1.00 93.38 85 GLU A N 1
ATOM 660 C CA . GLU A 1 85 ? 1.824 -1.358 15.301 1.00 93.38 85 GLU A CA 1
ATOM 661 C C . GLU A 1 85 ? 0.684 -0.470 14.750 1.00 93.38 85 GLU A C 1
ATOM 663 O O . GLU A 1 85 ? -0.091 0.143 15.497 1.00 93.38 85 GLU A O 1
ATOM 668 N N . GLN A 1 86 ? 0.514 -0.431 13.426 1.00 94.12 86 GLN A N 1
ATOM 669 C CA . GLN A 1 86 ? -0.471 0.409 12.744 1.00 94.12 86 GLN A CA 1
ATOM 670 C C . GLN A 1 86 ? -1.862 -0.244 12.774 1.00 94.12 86 GLN A C 1
ATOM 672 O O . GLN A 1 86 ? -2.363 -0.787 11.787 1.00 94.12 86 GLN A O 1
ATOM 677 N N . LYS A 1 87 ? -2.512 -0.198 13.944 1.00 91.88 87 LYS A N 1
ATOM 678 C CA . LYS A 1 87 ? -3.754 -0.939 14.251 1.00 91.88 87 LYS A CA 1
ATOM 679 C C . LYS A 1 87 ? -4.859 -0.783 13.205 1.00 91.88 87 LYS A C 1
ATOM 681 O O . LYS A 1 87 ? -5.522 -1.766 12.882 1.00 91.88 87 LYS A O 1
ATOM 686 N N . GLU A 1 88 ? -5.080 0.423 12.686 1.00 91.44 88 GLU A N 1
ATOM 687 C CA . GLU A 1 88 ? -6.151 0.647 11.709 1.00 91.44 88 GLU A CA 1
ATOM 688 C C . GLU A 1 88 ? -5.808 0.061 10.331 1.00 91.44 88 GLU A C 1
ATOM 690 O O . GLU A 1 88 ? -6.663 -0.573 9.712 1.00 91.44 88 GLU A O 1
ATOM 695 N N . ALA A 1 89 ? -4.545 0.151 9.898 1.00 93.81 89 ALA A N 1
ATOM 696 C CA . ALA A 1 89 ? -4.066 -0.518 8.689 1.00 93.81 89 ALA A CA 1
ATOM 697 C C . ALA A 1 89 ? -4.199 -2.042 8.813 1.00 93.81 89 ALA A C 1
ATOM 699 O O . ALA A 1 89 ? -4.765 -2.681 7.928 1.00 93.81 89 ALA A O 1
ATOM 700 N N . VAL A 1 90 ? -3.794 -2.617 9.952 1.00 92.19 90 VAL A N 1
ATOM 701 C CA . VAL A 1 90 ? -3.971 -4.050 10.245 1.00 92.19 90 VAL A CA 1
ATOM 702 C C . VAL A 1 90 ? -5.443 -4.450 10.141 1.00 92.19 90 VAL A C 1
ATOM 704 O O . VAL A 1 90 ? -5.771 -5.434 9.480 1.00 92.19 90 VAL A O 1
ATOM 707 N N . ARG A 1 91 ? -6.357 -3.680 10.746 1.00 88.62 91 ARG A N 1
ATOM 708 C CA . ARG A 1 91 ? -7.800 -3.968 10.681 1.00 88.62 91 ARG A CA 1
ATOM 709 C C . ARG A 1 91 ? -8.331 -3.930 9.251 1.00 88.62 91 ARG A C 1
ATOM 711 O O . ARG A 1 91 ? -9.102 -4.818 8.893 1.00 88.62 91 ARG A O 1
ATOM 718 N N . LEU A 1 92 ? -7.926 -2.955 8.438 1.00 90.06 92 LEU A N 1
ATOM 719 C CA . LEU A 1 92 ? -8.352 -2.850 7.037 1.00 90.06 92 LEU A CA 1
ATOM 720 C C . LEU A 1 92 ? -7.814 -3.993 6.174 1.00 90.06 92 LEU A C 1
ATOM 722 O O . LEU A 1 92 ? -8.584 -4.621 5.443 1.00 90.06 92 LEU A O 1
ATOM 726 N N . LEU A 1 93 ? -6.518 -4.287 6.288 1.00 88.81 93 LEU A N 1
ATOM 727 C CA . LEU A 1 93 ? -5.862 -5.363 5.548 1.00 88.81 93 LEU A CA 1
ATOM 728 C C . LEU A 1 93 ? -6.473 -6.720 5.914 1.00 88.81 93 LEU A C 1
ATOM 730 O O . LEU A 1 93 ? -6.805 -7.502 5.025 1.00 88.81 93 LEU A O 1
ATOM 734 N N . LEU A 1 94 ? -6.733 -6.966 7.204 1.00 84.75 94 LEU A N 1
ATOM 735 C CA . LEU A 1 94 ? -7.430 -8.169 7.658 1.00 84.75 94 LEU A CA 1
ATOM 736 C C . LEU A 1 94 ? -8.877 -8.213 7.171 1.00 84.75 94 LEU A C 1
ATOM 738 O O . LEU A 1 94 ? -9.311 -9.261 6.708 1.00 84.75 94 LEU A O 1
ATOM 742 N N . ALA A 1 95 ? -9.638 -7.119 7.249 1.00 78.62 95 ALA A N 1
ATOM 743 C CA . ALA A 1 95 ? -11.043 -7.102 6.841 1.00 78.62 95 ALA A CA 1
ATOM 744 C C . ALA A 1 95 ? -11.225 -7.418 5.348 1.00 78.62 95 ALA A C 1
ATOM 746 O O . ALA A 1 95 ? -12.149 -8.147 4.983 1.00 78.62 95 ALA A O 1
ATOM 747 N N . LEU A 1 96 ? -10.331 -6.918 4.491 1.00 65.56 96 LEU A N 1
ATOM 748 C CA . LEU A 1 96 ? -10.406 -7.128 3.044 1.00 65.56 96 LEU A CA 1
ATOM 749 C C . LEU A 1 96 ? -9.743 -8.438 2.598 1.00 65.56 96 LEU A C 1
ATOM 751 O O . LEU A 1 96 ? -10.270 -9.085 1.693 1.00 65.56 96 LEU A O 1
ATOM 755 N N . ALA A 1 97 ? -8.737 -8.938 3.327 1.00 58.50 97 ALA A N 1
ATOM 756 C CA . ALA A 1 97 ? -8.355 -10.354 3.264 1.00 58.50 97 ALA A CA 1
ATOM 757 C C . ALA A 1 97 ? -9.528 -11.273 3.678 1.00 58.50 97 ALA A C 1
ATOM 759 O O . ALA A 1 97 ? -9.706 -12.377 3.159 1.00 58.50 97 ALA A O 1
ATOM 760 N N . SER A 1 98 ? -10.385 -10.796 4.589 1.00 54.00 98 SER A N 1
ATOM 761 C CA . SER A 1 98 ? -11.494 -11.544 5.195 1.00 54.00 98 SER A CA 1
ATOM 762 C C . SER A 1 98 ? -12.786 -11.610 4.380 1.00 54.00 98 SER A C 1
ATOM 764 O O . SER A 1 98 ? -13.703 -12.327 4.787 1.00 54.00 98 SER A O 1
ATOM 766 N N . GLY A 1 99 ? -12.832 -11.032 3.174 1.00 52.69 99 GLY A N 1
ATOM 767 C CA . GLY A 1 99 ? -13.748 -11.534 2.137 1.00 52.69 99 GLY A CA 1
ATOM 768 C C . GLY A 1 99 ? -13.549 -13.040 1.872 1.00 52.69 99 GLY A C 1
ATOM 769 O O . GLY A 1 99 ? -14.478 -13.721 1.442 1.00 52.69 99 GLY A O 1
ATOM 770 N N . TYR A 1 100 ? -12.364 -13.568 2.216 1.00 45.38 100 TYR A N 1
ATOM 771 C CA . TYR A 1 100 ? -11.982 -14.979 2.157 1.00 45.38 100 TYR A CA 1
ATOM 772 C C . TYR A 1 100 ? -11.959 -15.690 3.534 1.00 45.38 100 TYR A C 1
ATOM 774 O O . TYR A 1 100 ? -12.172 -16.899 3.611 1.00 45.38 100 TYR A O 1
ATOM 782 N N . LEU A 1 101 ? -11.743 -14.967 4.642 1.00 43.38 101 LEU A N 1
ATOM 783 C CA . LEU A 1 101 ? -11.511 -15.554 5.981 1.00 43.38 101 LEU A CA 1
ATOM 784 C C . LEU A 1 101 ? -12.768 -15.700 6.860 1.00 43.38 101 LEU A C 1
ATOM 786 O O . LEU A 1 101 ? -12.713 -16.405 7.869 1.00 43.38 101 LEU A O 1
ATOM 790 N N . LEU A 1 102 ? -13.928 -15.152 6.466 1.00 42.88 102 LEU A N 1
ATOM 791 C CA . LEU A 1 102 ? -15.191 -15.317 7.214 1.00 42.88 102 LEU A CA 1
ATOM 792 C C . LEU A 1 102 ? -15.742 -16.755 7.255 1.00 42.88 102 LEU A C 1
ATOM 794 O O . LEU A 1 102 ? -16.793 -16.982 7.853 1.00 42.88 102 LEU A O 1
ATOM 798 N N . LYS A 1 103 ? -15.056 -17.741 6.663 1.00 42.34 103 LYS A N 1
ATOM 799 C CA . LYS A 1 103 ? -15.463 -19.143 6.785 1.00 42.34 103 LYS A CA 1
ATOM 800 C C . LYS A 1 103 ? -14.594 -20.035 7.660 1.00 42.34 103 LYS A C 1
ATOM 802 O O . LYS A 1 103 ? -15.139 -21.074 8.005 1.00 42.34 103 LYS A O 1
ATOM 807 N N . ASN A 1 104 ? -13.338 -19.724 8.031 1.00 44.91 104 ASN A N 1
ATOM 808 C CA . ASN A 1 104 ? -12.541 -20.775 8.705 1.00 44.91 104 ASN A CA 1
ATOM 809 C C . ASN A 1 104 ? -11.275 -20.460 9.535 1.00 44.91 104 ASN A C 1
ATOM 811 O O . ASN A 1 104 ? -10.696 -21.425 10.024 1.00 44.91 104 ASN A O 1
ATOM 815 N N . SER A 1 105 ? -10.787 -19.233 9.753 1.00 40.06 105 SER A N 1
ATOM 816 C CA . SER A 1 105 ? -9.440 -19.095 10.364 1.00 40.06 105 SER A CA 1
ATOM 817 C C . SER A 1 105 ? -9.359 -18.201 11.601 1.00 40.06 105 SER A C 1
ATOM 819 O O . SER A 1 105 ? -8.814 -17.101 11.565 1.00 40.06 105 SER A O 1
ATOM 821 N N . LEU A 1 106 ? -9.773 -18.752 12.741 1.00 42.34 106 LEU A N 1
ATOM 822 C CA . LEU A 1 106 ? -9.225 -18.360 14.047 1.00 42.34 106 LEU A CA 1
ATOM 823 C C . LEU A 1 106 ? -7.798 -18.918 14.282 1.00 42.34 106 LEU A C 1
ATOM 825 O O . LEU A 1 106 ? -7.231 -18.676 15.338 1.00 42.34 106 LEU A O 1
ATOM 829 N N . ASN A 1 107 ? -7.205 -19.612 13.298 1.00 46.75 107 ASN A N 1
ATOM 830 C CA . ASN A 1 107 ? -5.920 -20.311 13.446 1.00 46.75 107 ASN A CA 1
ATOM 831 C C . ASN A 1 107 ? -4.698 -19.588 12.849 1.00 46.75 107 ASN A C 1
ATOM 833 O O . ASN A 1 107 ? -3.585 -19.964 13.175 1.00 46.75 107 ASN A O 1
ATOM 837 N N . LEU A 1 108 ? -4.849 -18.578 11.978 1.00 46.34 108 LEU A N 1
ATOM 838 C CA . LEU A 1 108 ? -3.668 -17.922 11.375 1.00 46.34 108 LEU A CA 1
ATOM 839 C C . LEU A 1 108 ? -3.079 -16.820 12.268 1.00 46.34 108 LEU A C 1
ATOM 841 O O . LEU A 1 108 ? -1.876 -16.587 12.274 1.00 46.34 108 LEU A O 1
ATOM 845 N N . VAL A 1 109 ? -3.931 -16.134 13.031 1.00 48.62 109 VAL A N 1
ATOM 846 C CA . VAL A 1 109 ? -3.505 -15.006 13.875 1.00 48.62 109 VAL A CA 1
ATOM 847 C C . VAL A 1 109 ? -2.853 -15.495 15.172 1.00 48.62 109 VAL A C 1
ATOM 849 O O . VAL A 1 109 ? -1.992 -14.814 15.719 1.00 48.62 109 VAL A O 1
ATOM 852 N N . SER A 1 110 ? -3.219 -16.692 15.646 1.00 45.41 110 SER A N 1
ATOM 853 C CA . SER A 1 110 ? -2.599 -17.323 16.817 1.00 45.41 110 SER A CA 1
ATOM 854 C C . SER A 1 110 ? -1.135 -17.690 16.587 1.00 45.41 110 SER A C 1
ATOM 856 O O . SER A 1 110 ? -0.347 -17.602 17.523 1.00 45.41 110 SER A O 1
ATOM 858 N N . ASP A 1 111 ? -0.767 -18.043 15.354 1.00 44.16 111 ASP A N 1
ATOM 859 C CA . ASP A 1 111 ? 0.592 -18.485 15.029 1.00 44.16 111 ASP A CA 1
ATOM 860 C C . ASP A 1 111 ? 1.541 -17.299 14.796 1.00 44.16 111 ASP A C 1
ATOM 862 O O . ASP A 1 111 ? 2.731 -17.393 15.084 1.00 44.16 111 ASP A O 1
ATOM 866 N N . ILE A 1 112 ? 1.015 -16.153 14.349 1.00 49.69 112 ILE A N 1
ATOM 867 C CA . ILE A 1 112 ? 1.804 -14.927 14.138 1.00 49.69 112 ILE A CA 1
ATOM 868 C C . ILE A 1 112 ? 2.079 -14.202 15.465 1.00 49.69 112 ILE A C 1
ATOM 870 O O . ILE A 1 112 ? 3.157 -13.645 15.651 1.00 49.69 112 ILE A O 1
ATOM 874 N N . ILE A 1 113 ? 1.148 -14.250 16.425 1.00 48.12 113 ILE A N 1
ATOM 875 C CA . ILE A 1 113 ? 1.318 -13.602 17.739 1.00 48.12 113 ILE A CA 1
ATOM 876 C C . ILE A 1 113 ? 2.335 -14.349 18.629 1.00 48.12 113 ILE A 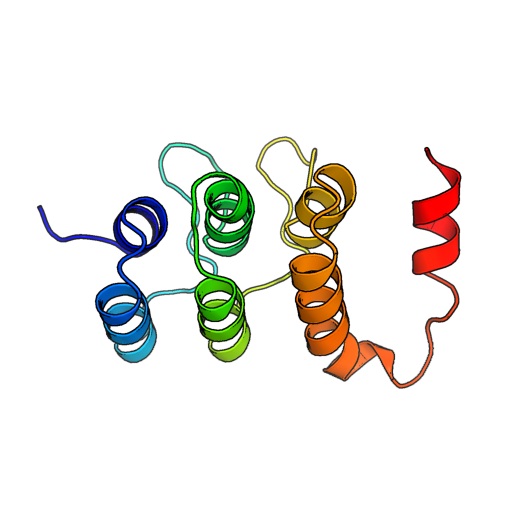C 1
ATOM 878 O O . ILE A 1 113 ? 2.862 -13.764 19.568 1.00 48.12 113 ILE A O 1
ATOM 882 N N . PHE A 1 114 ? 2.663 -15.613 18.337 1.00 42.34 114 PHE A N 1
ATOM 883 C CA . PHE A 1 114 ? 3.558 -16.423 19.178 1.00 42.34 114 PHE A CA 1
ATOM 884 C C . PHE A 1 114 ? 5.058 -16.318 18.832 1.00 42.34 114 PHE A C 1
ATOM 886 O O . PHE A 1 114 ? 5.865 -17.017 19.444 1.00 42.34 114 PHE A O 1
ATOM 893 N N . ILE A 1 115 ? 5.446 -15.479 17.861 1.00 41.28 115 ILE A N 1
ATOM 894 C CA . ILE A 1 115 ? 6.848 -15.329 17.409 1.00 41.28 115 ILE A CA 1
ATOM 895 C C . ILE A 1 115 ? 7.466 -13.973 17.835 1.00 41.28 115 ILE A C 1
ATOM 897 O O . ILE A 1 115 ? 8.617 -13.695 17.509 1.00 41.28 115 ILE A O 1
ATOM 901 N N . MET A 1 116 ? 6.758 -13.149 18.620 1.00 39.78 116 MET A N 1
ATOM 902 C CA . MET A 1 116 ? 7.318 -11.937 19.249 1.00 39.78 116 MET A CA 1
ATOM 903 C C . MET A 1 116 ? 7.583 -12.122 20.742 1.00 39.78 116 MET A C 1
ATOM 905 O O . MET A 1 116 ? 6.699 -12.673 21.435 1.00 39.78 116 MET A O 1
#

Secondary structure (DSSP, 8-state):
----HHHHHHTT-HHHHHHHHHTT--TTPPBTTBTT--HHHHHHHGGGGT--HHHHHHHHHTT--SSPPPTTSS--HHHHHHHTT-HHHHHHHHHHHTTTGGGT-SSHHHHHHTT-